Protein AF-A0AAW5LJ28-F1 (afdb_monomer)

Sequence (140 aa):
MVKKLNGKGSLAMLFEIYRYLNNKKRTPSENVIYKMINDQYKTTFETSPTYYYRLYEEKAKVNISTFTGRVKRGWSLEKALTTERLSYGATPMNSVEKMNETEKDIIRFIENKLPLNPRQLKYIESNPAFAQKMKKEGIC

Structure (mmCIF, N/CA/C/O backbone):
data_AF-A0AAW5LJ28-F1
#
_entry.id   AF-A0AAW5LJ28-F1
#
loop_
_atom_site.group_PDB
_atom_site.id
_atom_site.type_symbol
_atom_site.label_atom_id
_atom_site.label_alt_id
_atom_site.label_comp_id
_atom_site.label_asym_id
_atom_site.label_entity_id
_atom_site.label_seq_id
_atom_site.pdbx_PDB_ins_code
_atom_site.Cartn_x
_atom_site.Cartn_y
_atom_site.Cartn_z
_atom_site.occupancy
_atom_site.B_iso_or_equiv
_atom_site.auth_seq_id
_atom_site.auth_comp_id
_atom_site.auth_asym_id
_atom_site.auth_atom_id
_atom_site.pdbx_PDB_model_num
ATOM 1 N N . MET A 1 1 ? -30.648 -4.034 18.277 1.00 35.34 1 MET A N 1
ATOM 2 C CA . MET A 1 1 ? -30.153 -3.816 16.896 1.00 35.34 1 MET A CA 1
ATOM 3 C C . MET A 1 1 ? -29.236 -2.600 16.886 1.00 35.34 1 MET A C 1
ATOM 5 O O . MET A 1 1 ? -29.726 -1.485 17.005 1.00 35.34 1 MET A O 1
ATOM 9 N N . VAL A 1 2 ? -27.916 -2.790 16.808 1.00 43.38 2 VAL A N 1
ATOM 10 C CA . VAL A 1 2 ? -26.973 -1.666 16.667 1.00 43.38 2 VAL A CA 1
ATOM 11 C C . VAL A 1 2 ? -27.117 -1.127 15.244 1.00 43.38 2 VAL A C 1
ATOM 13 O O . VAL A 1 2 ? -26.829 -1.840 14.282 1.00 43.38 2 VAL A O 1
ATOM 16 N N . LYS A 1 3 ? -27.632 0.100 15.094 1.00 48.34 3 LYS A N 1
ATOM 17 C CA . LYS A 1 3 ? -27.722 0.779 13.793 1.00 48.34 3 LYS A CA 1
ATOM 18 C C . LYS A 1 3 ? -26.308 0.885 13.216 1.00 48.34 3 LYS A C 1
ATOM 20 O O . LYS A 1 3 ? -25.468 1.591 13.767 1.00 48.34 3 LYS A O 1
ATOM 25 N N . LYS A 1 4 ? -26.034 0.172 12.119 1.00 53.62 4 LYS A N 1
ATOM 26 C CA . LYS A 1 4 ? -24.789 0.339 11.363 1.00 53.62 4 LYS A CA 1
ATOM 27 C C . LYS A 1 4 ? -24.759 1.767 10.810 1.00 53.62 4 LYS A C 1
ATOM 29 O O . LYS A 1 4 ? -25.694 2.194 10.134 1.00 53.62 4 LYS A O 1
ATOM 34 N N . LEU A 1 5 ? -23.709 2.513 11.137 1.00 56.06 5 LEU A N 1
ATOM 35 C CA . LEU A 1 5 ? -23.452 3.845 10.592 1.00 56.06 5 LEU A CA 1
ATOM 36 C C . LEU A 1 5 ? -23.067 3.697 9.111 1.00 56.06 5 LEU A C 1
ATOM 38 O O . LEU A 1 5 ? -21.905 3.501 8.776 1.00 56.06 5 LEU A O 1
ATOM 42 N N . ASN A 1 6 ? -24.061 3.740 8.223 1.00 54.09 6 ASN A N 1
ATOM 43 C CA . ASN A 1 6 ? -23.906 3.435 6.793 1.00 54.09 6 ASN A CA 1
ATOM 44 C C . ASN A 1 6 ? -23.463 4.639 5.930 1.00 54.09 6 ASN A C 1
ATOM 46 O O . ASN A 1 6 ? -23.582 4.602 4.706 1.00 54.09 6 ASN A O 1
ATOM 50 N N . GLY A 1 7 ? -22.954 5.719 6.531 1.00 60.81 7 GLY A N 1
ATOM 51 C CA . GLY A 1 7 ? -22.458 6.884 5.795 1.00 60.81 7 GLY A CA 1
ATOM 52 C C . GLY A 1 7 ? -20.988 6.745 5.378 1.00 60.81 7 GLY A C 1
ATOM 53 O O . GLY A 1 7 ? -20.133 6.369 6.180 1.00 60.81 7 GLY A O 1
ATOM 54 N N . LYS A 1 8 ? -20.642 7.138 4.143 1.00 60.38 8 LYS A N 1
ATOM 55 C CA . LYS A 1 8 ? -19.228 7.264 3.721 1.00 60.38 8 LYS A CA 1
ATOM 56 C C . LYS A 1 8 ? -18.444 8.231 4.624 1.00 60.38 8 LYS A C 1
ATOM 58 O O . LYS A 1 8 ? -17.298 7.954 4.967 1.00 60.38 8 LYS A O 1
ATOM 63 N N . GLY A 1 9 ? -19.087 9.318 5.064 1.00 68.00 9 GLY A N 1
ATOM 64 C CA . GLY A 1 9 ? -18.510 10.272 6.019 1.00 68.00 9 GLY A CA 1
ATOM 65 C C . GLY A 1 9 ? -18.262 9.671 7.408 1.00 68.00 9 GLY A C 1
ATOM 66 O O . GLY A 1 9 ? -17.223 9.933 8.008 1.00 68.00 9 GLY A O 1
ATOM 67 N N . SER A 1 10 ? -19.151 8.792 7.890 1.00 80.94 10 SER A N 1
ATOM 68 C CA . SER A 1 10 ? -18.964 8.130 9.187 1.00 80.94 10 SER A CA 1
ATOM 69 C C . SER A 1 10 ? -17.822 7.114 9.166 1.00 80.94 10 SER A C 1
ATOM 71 O O . SER A 1 10 ? -17.090 7.022 10.144 1.00 80.94 10 SER A O 1
ATOM 73 N N . LEU A 1 11 ? -17.606 6.394 8.058 1.00 87.19 11 LEU A N 1
ATOM 74 C CA . LEU A 1 11 ? -16.501 5.432 7.964 1.00 87.19 11 LEU A CA 1
ATOM 75 C C . LEU A 1 11 ? -15.128 6.118 7.959 1.00 87.19 11 LEU A C 1
ATOM 77 O O . LEU A 1 11 ? -14.206 5.643 8.617 1.00 87.19 11 LEU A O 1
ATOM 81 N N . ALA A 1 12 ? -14.995 7.245 7.253 1.00 88.38 12 ALA A N 1
ATOM 82 C CA . ALA A 1 12 ? -13.765 8.033 7.261 1.00 88.38 12 ALA A CA 1
ATOM 83 C C . ALA A 1 12 ? -13.444 8.561 8.668 1.00 88.38 12 ALA A C 1
ATOM 85 O O . ALA A 1 12 ? -12.314 8.428 9.125 1.00 88.38 12 ALA A O 1
ATOM 86 N N . MET A 1 13 ? -14.448 9.076 9.385 1.00 90.94 13 MET A N 1
ATOM 87 C CA . MET A 1 13 ? -14.275 9.529 10.766 1.00 90.94 13 MET A CA 1
ATOM 88 C C . MET A 1 13 ? -13.868 8.382 11.704 1.00 90.94 13 MET A C 1
ATOM 90 O O . MET A 1 13 ? -12.930 8.530 12.485 1.00 90.94 13 MET A O 1
ATOM 94 N N . LEU A 1 14 ? -14.523 7.219 11.596 1.00 93.19 14 LEU A N 1
ATOM 95 C CA . LEU A 1 14 ? -14.162 6.023 12.366 1.00 93.19 14 LEU A CA 1
ATOM 96 C C . LEU A 1 14 ? -12.730 5.565 12.077 1.00 93.19 14 LEU A C 1
ATOM 98 O O . LEU A 1 14 ? -12.025 5.162 13.000 1.00 93.19 14 LEU A O 1
ATOM 102 N N . PHE A 1 15 ? -12.289 5.657 10.820 1.00 94.50 15 PHE A N 1
ATOM 103 C CA . PHE A 1 15 ? -10.914 5.351 10.444 1.00 94.50 15 PHE A CA 1
ATOM 104 C C . PHE A 1 15 ? -9.908 6.309 11.091 1.00 94.50 15 PHE A C 1
ATOM 106 O O . PHE A 1 15 ? -8.904 5.842 11.620 1.00 94.50 15 PHE A O 1
ATOM 113 N N . GLU A 1 16 ? -10.161 7.623 11.096 1.00 94.12 16 GLU A N 1
ATOM 114 C CA . GLU A 1 16 ? -9.244 8.571 11.750 1.00 94.12 16 GLU A CA 1
ATOM 115 C C . GLU A 1 16 ? -9.135 8.309 13.253 1.00 94.12 16 GLU A C 1
ATOM 117 O O . GLU A 1 16 ? -8.029 8.285 13.792 1.00 94.12 16 GLU A O 1
ATOM 122 N N . ILE A 1 17 ? -10.264 8.042 13.922 1.00 94.44 17 ILE A N 1
ATOM 123 C CA . ILE A 1 17 ? -10.271 7.673 15.344 1.00 94.44 17 ILE A CA 1
ATOM 124 C C . ILE A 1 17 ? -9.466 6.386 15.549 1.00 94.44 17 ILE A C 1
ATOM 126 O O . ILE A 1 17 ? -8.590 6.337 16.410 1.00 94.44 17 ILE A O 1
ATOM 130 N N . TYR A 1 18 ? -9.722 5.354 14.740 1.00 95.00 18 TYR A N 1
ATOM 131 C CA . TYR A 1 18 ? -9.000 4.086 14.806 1.00 95.00 18 TYR A CA 1
ATOM 132 C C . TYR A 1 18 ? -7.490 4.275 14.629 1.00 95.00 18 TYR A C 1
ATOM 134 O O . TYR A 1 18 ? -6.714 3.817 15.463 1.00 95.00 18 TYR A O 1
ATOM 142 N N . ARG A 1 19 ? -7.074 4.997 13.583 1.00 94.25 19 ARG A N 1
ATOM 143 C CA . ARG A 1 19 ? -5.669 5.285 13.270 1.00 94.25 19 ARG A CA 1
ATOM 144 C C . ARG A 1 19 ? -4.990 6.043 14.408 1.00 94.25 19 ARG A C 1
ATOM 146 O O . ARG A 1 19 ? -3.903 5.657 14.829 1.00 94.25 19 ARG A O 1
ATOM 153 N N . TYR A 1 20 ? -5.640 7.083 14.931 1.00 93.75 20 TYR A N 1
ATOM 154 C CA . TYR A 1 20 ? -5.125 7.859 16.058 1.00 93.75 20 TYR A CA 1
ATOM 155 C C . TYR A 1 20 ? -4.917 6.983 17.298 1.00 93.75 20 TYR A C 1
ATOM 157 O O . TYR A 1 20 ? -3.841 6.996 17.892 1.00 93.75 20 TYR A O 1
ATOM 165 N N . LEU A 1 21 ? -5.922 6.178 17.660 1.00 94.62 21 LEU A N 1
ATOM 166 C CA . LEU A 1 21 ? -5.860 5.279 18.813 1.00 94.62 21 LEU A CA 1
ATO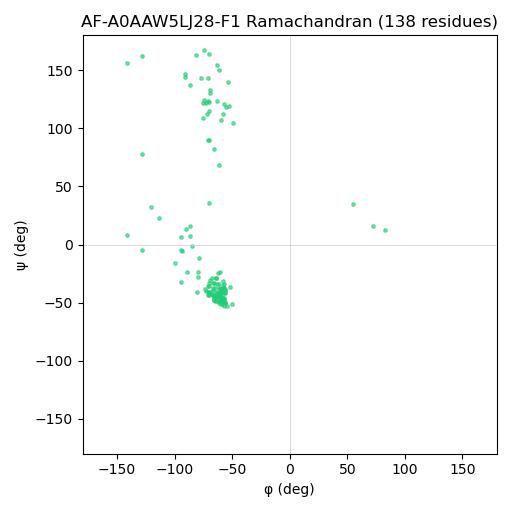M 167 C C . LEU A 1 21 ? -4.847 4.137 18.629 1.00 94.62 21 LEU A C 1
ATOM 169 O O . LEU A 1 21 ? -4.288 3.658 19.616 1.00 94.62 21 LEU A O 1
ATOM 173 N N . ASN A 1 22 ? -4.600 3.706 17.391 1.00 91.31 22 ASN A N 1
ATOM 174 C CA . ASN A 1 22 ? -3.626 2.666 17.066 1.00 91.31 22 ASN A CA 1
ATOM 175 C C . ASN A 1 22 ? -2.174 3.136 17.258 1.00 91.31 22 ASN A C 1
ATOM 177 O O . ASN A 1 22 ? -1.326 2.348 17.668 1.00 91.31 22 ASN A O 1
ATOM 181 N N . ASN A 1 23 ? -1.900 4.419 17.010 1.00 89.31 23 ASN A N 1
ATOM 182 C CA . ASN A 1 23 ? -0.544 4.977 17.019 1.00 89.31 23 ASN A CA 1
ATOM 183 C C . ASN A 1 23 ? -0.145 5.612 18.365 1.00 89.31 23 ASN A C 1
ATOM 185 O O . ASN A 1 23 ? 0.919 6.217 18.473 1.00 89.31 23 ASN A O 1
ATOM 189 N N . LYS A 1 24 ? -0.975 5.478 19.407 1.00 92.19 24 LYS A N 1
ATOM 190 C CA . LYS A 1 24 ? -0.697 6.003 20.752 1.00 92.19 24 LYS A CA 1
ATOM 191 C C . LYS A 1 24 ? -0.859 4.944 21.836 1.00 92.19 24 LYS A C 1
ATOM 193 O O . LYS A 1 24 ? -1.567 3.946 21.682 1.00 92.19 24 LYS A O 1
ATOM 198 N N . LYS A 1 25 ? -0.282 5.226 23.006 1.00 95.19 25 LYS A N 1
ATOM 199 C CA . LYS A 1 25 ? -0.652 4.529 24.240 1.00 95.19 25 LYS A CA 1
ATOM 200 C C . LYS A 1 25 ? -2.059 4.970 24.653 1.00 95.19 25 LYS A C 1
ATOM 202 O O . LYS A 1 25 ? -2.315 6.162 24.811 1.00 95.19 25 LYS A O 1
ATOM 207 N N . ARG A 1 26 ? -2.961 4.001 24.791 1.00 96.38 26 ARG A N 1
ATOM 208 C CA . ARG A 1 26 ? -4.384 4.218 25.079 1.00 96.38 26 ARG A CA 1
ATOM 209 C C . ARG A 1 26 ? -4.656 4.210 26.580 1.00 96.38 26 ARG A C 1
ATOM 211 O O . ARG A 1 26 ? -4.061 3.418 27.312 1.00 96.38 26 ARG A O 1
ATOM 218 N N . THR A 1 27 ? -5.592 5.041 27.023 1.00 97.12 27 THR A N 1
ATOM 219 C CA . THR A 1 27 ? -6.212 4.912 28.351 1.00 97.12 27 THR A CA 1
ATOM 220 C C . THR A 1 27 ? -7.214 3.742 28.374 1.00 97.12 27 THR A C 1
ATOM 222 O O . THR A 1 27 ? -7.590 3.227 27.314 1.00 97.12 27 THR A O 1
ATOM 225 N N . PRO A 1 28 ? -7.696 3.299 29.553 1.00 97.00 28 PRO A N 1
ATOM 226 C CA . PRO A 1 28 ? -8.711 2.246 29.629 1.00 97.00 28 PRO A CA 1
ATOM 227 C C . PRO A 1 28 ? -9.995 2.565 28.848 1.00 97.00 28 PRO A C 1
ATOM 229 O O . PRO A 1 28 ? -10.513 1.691 28.156 1.00 97.00 28 PRO A O 1
ATOM 232 N N . SER A 1 29 ? -10.475 3.811 28.894 1.00 92.81 29 SER A N 1
ATOM 233 C CA . SER A 1 29 ? -11.677 4.245 28.167 1.00 92.81 29 SER A CA 1
ATOM 234 C C . SER A 1 29 ? -11.457 4.284 26.652 1.00 92.81 29 SER A C 1
ATOM 236 O O . SER A 1 29 ? -12.279 3.778 25.890 1.00 92.81 29 SER A O 1
ATOM 238 N N . GLU A 1 30 ? -10.312 4.796 26.201 1.00 95.56 30 GLU A N 1
ATOM 239 C CA . GLU A 1 30 ? -9.925 4.777 24.787 1.00 95.56 30 GLU A CA 1
ATOM 240 C C . GLU A 1 30 ? -9.786 3.352 24.245 1.00 95.56 30 GLU A C 1
ATOM 242 O O . GLU A 1 30 ? -10.110 3.086 23.089 1.00 95.56 30 GLU A O 1
ATOM 247 N N . ASN A 1 31 ? -9.333 2.412 25.077 1.00 96.12 31 ASN A N 1
ATOM 248 C CA . ASN A 1 31 ? -9.205 1.018 24.679 1.00 96.12 31 ASN A CA 1
ATOM 249 C C . ASN A 1 31 ? -10.565 0.354 24.417 1.00 96.12 31 ASN A C 1
ATOM 251 O O . ASN A 1 31 ? -10.663 -0.489 23.527 1.00 96.12 31 ASN A O 1
ATOM 255 N N . VAL A 1 32 ? -11.613 0.743 25.149 1.00 96.06 32 VAL A N 1
ATOM 256 C CA . VAL A 1 32 ? -12.984 0.279 24.880 1.00 96.06 32 VAL A CA 1
ATOM 257 C C . VAL A 1 32 ? -13.435 0.758 23.502 1.00 96.06 32 VAL A C 1
ATOM 259 O O . VAL A 1 32 ? -13.862 -0.056 22.686 1.00 96.06 32 VAL A O 1
ATOM 262 N N . ILE A 1 33 ? -13.252 2.049 23.207 1.00 93.69 33 ILE A N 1
ATOM 263 C CA . ILE A 1 33 ? -13.596 2.634 21.902 1.00 93.69 33 ILE A CA 1
ATOM 264 C C . ILE A 1 33 ? -12.807 1.949 20.783 1.00 93.69 33 ILE A C 1
ATOM 266 O O . ILE A 1 33 ? -13.384 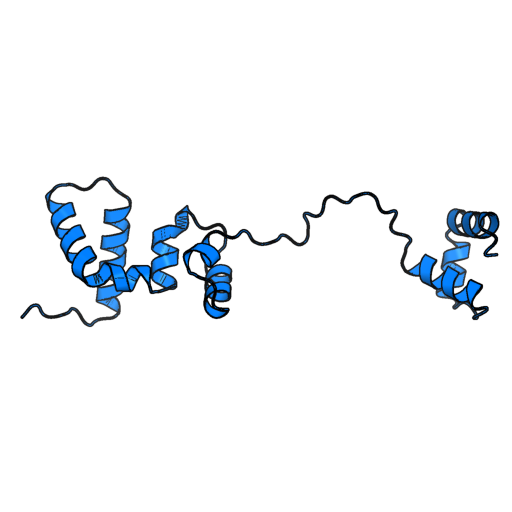1.536 19.778 1.00 93.69 33 ILE A O 1
ATOM 270 N N . TYR A 1 34 ? -11.496 1.772 20.972 1.00 94.94 34 TYR A N 1
ATOM 271 C CA . TYR A 1 34 ? -10.648 1.075 20.011 1.00 94.94 34 TYR A CA 1
ATOM 272 C C . TYR A 1 34 ? -11.163 -0.338 19.732 1.00 94.94 34 TYR A C 1
ATOM 274 O O . TYR A 1 34 ? -11.306 -0.695 18.568 1.00 94.94 34 TYR A O 1
ATOM 282 N N . LYS A 1 35 ? -11.462 -1.131 20.772 1.00 95.94 35 LYS A N 1
ATOM 283 C CA . LYS A 1 35 ? -11.967 -2.504 20.612 1.00 95.94 35 LYS A CA 1
ATOM 284 C C . LYS A 1 35 ? -13.269 -2.528 19.821 1.00 95.94 35 LYS A C 1
ATOM 286 O O . LYS A 1 35 ? -13.369 -3.283 18.864 1.00 95.94 35 LYS A O 1
ATOM 291 N N . MET A 1 36 ? -14.213 -1.640 20.137 1.00 94.38 36 MET A N 1
ATOM 292 C CA . MET A 1 36 ? -15.475 -1.542 19.396 1.00 94.38 36 MET A CA 1
ATOM 293 C C . MET A 1 36 ? -15.255 -1.275 17.901 1.00 94.38 36 MET A C 1
ATOM 295 O O . MET A 1 36 ? -15.873 -1.923 17.059 1.00 94.38 36 MET A O 1
ATOM 299 N N . ILE A 1 37 ? -14.368 -0.334 17.558 1.00 93.81 37 ILE A N 1
ATOM 300 C CA . ILE A 1 37 ? -14.081 -0.017 16.153 1.00 93.81 37 ILE A CA 1
ATOM 301 C C . ILE A 1 37 ? -13.314 -1.164 15.485 1.00 93.81 37 ILE A C 1
ATOM 303 O O . ILE A 1 37 ? -13.637 -1.547 14.362 1.00 93.81 37 ILE A O 1
ATOM 307 N N . ASN A 1 38 ? -12.322 -1.727 16.174 1.00 93.88 38 ASN A N 1
ATOM 308 C CA . ASN A 1 38 ? -11.511 -2.842 15.703 1.00 93.88 38 ASN A CA 1
ATOM 309 C C . ASN A 1 38 ? -12.383 -4.054 15.356 1.00 93.88 38 ASN A C 1
ATOM 311 O O . ASN A 1 38 ? -12.331 -4.547 14.233 1.00 93.88 38 ASN A O 1
ATOM 315 N N . ASP A 1 39 ? -13.231 -4.492 16.280 1.00 93.25 39 ASP A N 1
ATOM 316 C CA . ASP A 1 39 ? -14.021 -5.714 16.119 1.00 93.25 39 ASP A CA 1
ATOM 317 C C . ASP A 1 39 ? -15.020 -5.603 14.961 1.00 93.25 39 ASP A C 1
ATOM 319 O O . ASP A 1 39 ? -15.339 -6.595 14.309 1.00 93.25 39 ASP A O 1
ATOM 323 N N . GLN A 1 40 ? -15.480 -4.386 14.660 1.00 91.94 40 GLN A N 1
ATOM 324 C CA . GLN A 1 40 ? -16.461 -4.152 13.607 1.00 91.94 40 GLN A CA 1
ATOM 325 C C . GLN A 1 40 ? -15.847 -3.778 12.247 1.00 91.94 40 GLN A C 1
ATOM 327 O O . GLN A 1 40 ? -16.434 -4.097 11.212 1.00 91.94 40 GLN A O 1
ATOM 332 N N . TYR A 1 41 ? -14.703 -3.087 12.220 1.00 91.75 41 TYR A N 1
ATOM 333 C CA . TYR A 1 41 ? -14.183 -2.450 11.002 1.00 91.75 41 TYR A CA 1
ATOM 334 C C . TYR A 1 41 ? -12.731 -2.793 10.660 1.00 91.75 41 TYR A C 1
ATOM 336 O O . TYR A 1 41 ? -12.286 -2.405 9.579 1.00 91.75 41 TYR A O 1
ATOM 344 N N . LYS A 1 42 ? -12.001 -3.538 11.504 1.00 91.94 42 LYS A N 1
ATOM 345 C CA . LYS A 1 42 ? -10.594 -3.899 11.245 1.00 91.94 42 LYS A CA 1
ATOM 346 C C . LYS A 1 42 ? -10.405 -4.482 9.849 1.00 91.94 42 LYS A C 1
ATOM 348 O O . LYS A 1 42 ? -9.583 -3.978 9.092 1.00 91.94 42 LYS A O 1
ATOM 353 N N . THR A 1 43 ? -11.208 -5.482 9.482 1.00 93.06 43 THR A N 1
ATOM 354 C CA . THR A 1 43 ? -11.124 -6.115 8.160 1.00 93.06 43 THR A CA 1
ATOM 355 C C . THR A 1 43 ? -11.305 -5.090 7.045 1.00 93.06 43 THR A C 1
ATOM 357 O O . THR A 1 43 ? -10.482 -5.038 6.144 1.00 93.06 43 THR A O 1
ATOM 360 N N . THR A 1 44 ? -12.302 -4.207 7.137 1.00 91.62 44 THR A N 1
ATOM 361 C CA . THR A 1 44 ? -12.535 -3.139 6.149 1.00 91.62 44 THR A CA 1
ATOM 362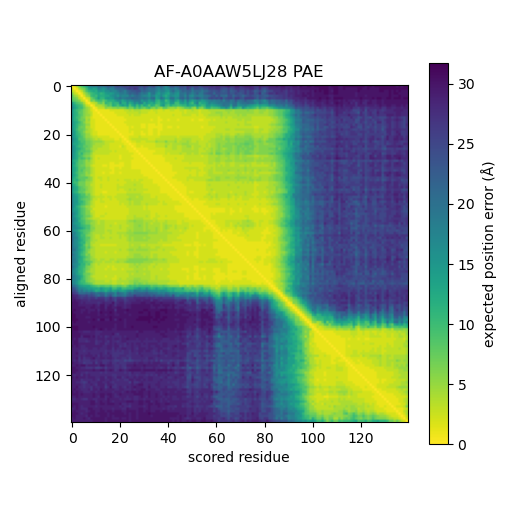 C C . THR A 1 44 ? -11.318 -2.228 5.977 1.00 91.62 44 THR A C 1
ATOM 364 O O . THR A 1 44 ? -10.987 -1.844 4.852 1.00 91.62 44 THR A O 1
ATOM 367 N N . PHE A 1 45 ? -10.647 -1.870 7.075 1.00 92.88 45 PHE A N 1
ATOM 368 C CA . PHE A 1 45 ? -9.461 -1.016 7.037 1.00 92.88 45 PHE A CA 1
ATOM 369 C C . PHE A 1 45 ? -8.225 -1.748 6.505 1.00 92.88 45 PHE A C 1
ATOM 371 O O . PHE A 1 45 ? -7.458 -1.158 5.748 1.00 92.88 45 PHE A O 1
ATOM 378 N N . GLU A 1 46 ? -8.048 -3.023 6.846 1.00 91.38 46 GLU A N 1
ATOM 379 C CA . GLU A 1 46 ? -6.891 -3.818 6.423 1.00 91.38 46 GLU A CA 1
ATOM 380 C C . GLU A 1 46 ? -7.015 -4.354 4.990 1.00 91.38 46 GLU A C 1
ATOM 382 O O . GLU A 1 46 ? -6.003 -4.524 4.320 1.00 91.38 46 GLU A O 1
ATOM 387 N N . THR A 1 47 ? -8.224 -4.589 4.474 1.00 92.25 47 THR A N 1
ATOM 388 C CA . THR A 1 47 ? -8.411 -5.081 3.097 1.00 92.25 47 THR A CA 1
ATOM 389 C C . THR A 1 47 ? -8.523 -3.959 2.071 1.00 92.25 47 THR A C 1
ATOM 391 O O . THR A 1 47 ? -8.270 -4.176 0.888 1.00 92.25 47 THR A O 1
ATOM 394 N N . SER A 1 48 ? -8.928 -2.757 2.490 1.00 92.81 48 SER A N 1
ATOM 395 C CA . SER A 1 48 ? -9.001 -1.597 1.601 1.00 92.81 48 SER A CA 1
ATOM 396 C C . SER A 1 48 ? -7.596 -1.059 1.325 1.00 92.81 48 SER A C 1
ATOM 398 O O . SER A 1 48 ? -6.931 -0.623 2.266 1.00 92.81 48 SER A O 1
ATOM 400 N N . PRO A 1 49 ? -7.148 -0.976 0.057 1.00 94.00 49 PRO A N 1
ATOM 401 C CA . PRO A 1 49 ? -5.820 -0.454 -0.261 1.00 94.00 49 PRO A CA 1
ATOM 402 C C . PRO A 1 49 ? -5.592 0.960 0.291 1.00 94.00 49 PRO A C 1
ATOM 404 O O . PRO A 1 49 ? -4.519 1.270 0.802 1.00 94.00 49 PRO A O 1
ATOM 407 N N . THR A 1 50 ? -6.617 1.813 0.234 1.00 91.81 50 THR A N 1
ATOM 408 C CA . THR A 1 50 ? -6.536 3.197 0.714 1.00 91.81 50 THR A CA 1
ATOM 409 C C . THR A 1 50 ? -6.334 3.269 2.225 1.00 91.81 50 THR A C 1
ATOM 411 O O . THR A 1 50 ? -5.469 4.010 2.688 1.00 91.81 50 THR A O 1
ATOM 414 N N . TYR A 1 51 ? -7.116 2.513 3.001 1.00 94.56 51 TYR A N 1
ATOM 415 C CA . TYR A 1 51 ? -7.000 2.529 4.460 1.00 94.56 51 TYR A CA 1
ATOM 416 C C . TYR A 1 51 ? -5.737 1.809 4.927 1.00 94.56 51 TYR A C 1
ATOM 418 O O . TYR A 1 51 ? -5.034 2.340 5.785 1.00 94.56 51 TYR A O 1
ATOM 426 N N . TYR A 1 52 ? -5.390 0.686 4.296 1.00 95.69 52 TYR A N 1
ATOM 427 C CA . TYR A 1 52 ? -4.161 -0.049 4.572 1.00 95.69 52 TYR A CA 1
ATOM 428 C C . TYR A 1 52 ? -2.926 0.842 4.405 1.00 95.69 52 TYR A C 1
ATOM 430 O O . TYR A 1 52 ? -2.113 0.945 5.321 1.00 95.69 52 TYR A O 1
ATOM 438 N N . TYR A 1 53 ? -2.810 1.555 3.277 1.00 95.94 53 TYR A N 1
ATOM 439 C CA . TYR A 1 53 ? -1.685 2.466 3.050 1.00 95.94 53 TYR A CA 1
ATOM 440 C C . TYR A 1 53 ? -1.582 3.525 4.154 1.00 95.94 53 TYR A C 1
ATOM 442 O O . TYR A 1 53 ? -0.506 3.746 4.694 1.00 95.94 53 TYR A O 1
ATOM 450 N N . ARG A 1 54 ? -2.701 4.159 4.523 1.00 94.56 54 ARG A N 1
ATOM 451 C CA . ARG A 1 54 ? -2.724 5.220 5.545 1.00 94.56 54 ARG A CA 1
ATOM 452 C C . ARG A 1 54 ? -2.436 4.702 6.957 1.00 94.56 54 ARG A C 1
ATOM 454 O O . ARG A 1 54 ? -1.899 5.444 7.779 1.00 94.56 54 ARG A O 1
ATOM 461 N N . LEU A 1 55 ? -2.805 3.455 7.248 1.00 94.62 55 LEU A N 1
ATOM 462 C CA . LEU A 1 55 ? -2.537 2.811 8.532 1.00 94.62 55 LEU A CA 1
ATOM 463 C C . LEU A 1 55 ? -1.044 2.494 8.702 1.00 94.62 55 LEU A C 1
ATOM 465 O O . LEU A 1 55 ? -0.516 2.628 9.801 1.00 94.62 55 LEU A O 1
ATOM 469 N N . TYR A 1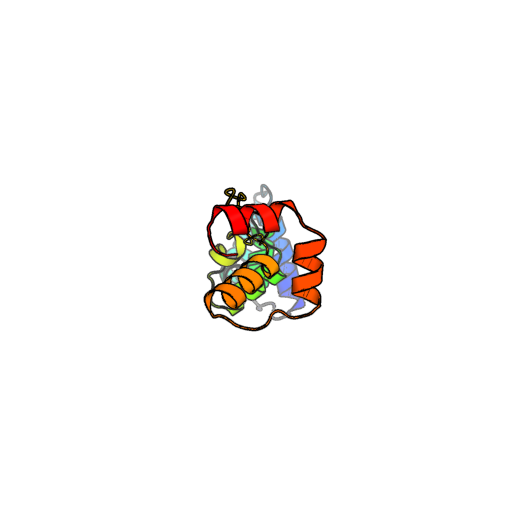 56 ? -0.364 2.131 7.612 1.00 93.75 56 TYR A N 1
ATOM 470 C CA . TYR A 1 56 ? 1.046 1.727 7.607 1.00 93.75 56 TYR A CA 1
ATOM 471 C C . TYR A 1 56 ? 1.963 2.710 6.866 1.00 93.75 56 TYR A C 1
ATOM 473 O O . TYR A 1 56 ? 3.050 2.337 6.428 1.00 93.75 56 TYR A O 1
ATOM 481 N N . GLU A 1 57 ? 1.540 3.968 6.742 1.00 91.94 57 GLU A N 1
ATOM 482 C CA . GLU A 1 57 ? 2.228 5.011 5.972 1.00 91.94 57 GLU A CA 1
ATOM 483 C C . GLU A 1 57 ? 3.679 5.212 6.429 1.00 91.94 57 GLU A C 1
ATOM 485 O O . GLU A 1 57 ? 4.576 5.326 5.601 1.00 91.94 57 GLU A O 1
ATOM 490 N N . GLU A 1 58 ? 3.932 5.141 7.737 1.00 90.50 58 GLU A N 1
ATOM 491 C CA . GLU A 1 58 ? 5.276 5.269 8.321 1.00 90.50 58 GLU A CA 1
ATOM 492 C C . GLU A 1 58 ? 6.246 4.163 7.871 1.00 90.50 58 GLU A C 1
ATOM 494 O O . GLU A 1 58 ? 7.459 4.356 7.869 1.00 90.50 58 GLU A O 1
ATOM 499 N N . LYS A 1 59 ? 5.723 2.997 7.471 1.00 91.56 59 LYS A N 1
ATOM 500 C CA . LYS A 1 59 ? 6.515 1.858 6.977 1.00 91.56 59 LYS A CA 1
ATOM 501 C C . LYS A 1 59 ? 6.646 1.850 5.453 1.00 91.56 59 LYS A C 1
ATOM 503 O O . LYS A 1 59 ? 7.333 0.984 4.906 1.00 91.56 59 LYS A O 1
ATOM 508 N N . ALA A 1 60 ? 5.964 2.758 4.758 1.00 93.81 60 ALA A N 1
ATOM 509 C CA . ALA A 1 60 ? 5.895 2.744 3.309 1.00 93.81 60 ALA A CA 1
ATOM 510 C C . ALA A 1 60 ? 7.248 3.088 2.678 1.00 93.81 60 ALA A C 1
ATOM 512 O O . ALA A 1 60 ? 7.878 4.092 2.999 1.00 93.81 60 ALA A O 1
ATOM 513 N N . LYS A 1 61 ? 7.678 2.259 1.725 1.00 94.88 61 LYS A N 1
ATOM 514 C CA . LYS A 1 61 ? 8.877 2.501 0.904 1.00 94.88 61 LYS A CA 1
ATOM 515 C C . LYS A 1 61 ? 8.557 3.175 -0.425 1.00 94.88 61 LYS A C 1
ATOM 517 O O . LYS A 1 61 ? 9.452 3.493 -1.205 1.00 94.88 61 LYS A O 1
ATOM 522 N N . VAL A 1 62 ? 7.273 3.370 -0.708 1.00 94.44 62 VAL A N 1
ATOM 523 C CA . VAL A 1 62 ? 6.777 4.000 -1.928 1.00 94.44 62 VAL A CA 1
ATOM 524 C C . VAL A 1 62 ? 5.585 4.892 -1.629 1.00 94.44 62 VAL A C 1
ATOM 526 O O . VAL A 1 62 ? 4.864 4.673 -0.663 1.00 94.44 62 VAL A O 1
ATOM 529 N N . ASN A 1 63 ? 5.344 5.869 -2.502 1.00 94.25 63 ASN A N 1
ATOM 530 C CA . ASN A 1 63 ? 4.166 6.723 -2.406 1.00 94.25 63 ASN A CA 1
ATOM 531 C C . ASN A 1 63 ? 2.860 5.970 -2.735 1.00 94.25 63 ASN A C 1
ATOM 533 O O . ASN A 1 63 ? 2.859 4.920 -3.390 1.00 94.25 63 ASN A O 1
ATOM 537 N N . ILE A 1 64 ? 1.730 6.567 -2.348 1.00 94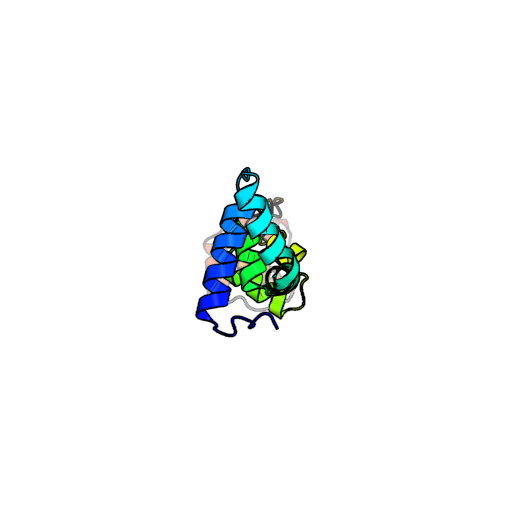.50 64 ILE A N 1
ATOM 538 C CA . ILE A 1 64 ? 0.389 5.992 -2.529 1.00 94.50 64 ILE A CA 1
ATOM 539 C C . ILE A 1 64 ? 0.051 5.671 -3.990 1.00 94.50 64 ILE A C 1
ATOM 541 O O . ILE A 1 64 ? -0.619 4.675 -4.266 1.00 94.50 64 ILE A O 1
ATOM 545 N N . SER A 1 65 ? 0.539 6.473 -4.941 1.00 94.12 65 SER A N 1
ATOM 546 C CA . SER A 1 65 ? 0.308 6.251 -6.374 1.00 94.12 65 SER A CA 1
ATOM 547 C C . SER A 1 65 ? 0.985 4.961 -6.846 1.00 94.12 65 SER A C 1
ATOM 549 O O . SER A 1 65 ? 0.351 4.095 -7.454 1.00 94.12 65 SER A O 1
ATOM 551 N N . THR A 1 66 ? 2.254 4.778 -6.474 1.00 95.19 66 THR A N 1
ATOM 552 C CA . THR A 1 66 ? 3.036 3.574 -6.785 1.00 95.19 66 THR A CA 1
ATOM 553 C C . THR A 1 66 ? 2.436 2.345 -6.112 1.00 95.19 66 THR A C 1
ATOM 555 O O . THR A 1 66 ? 2.239 1.321 -6.766 1.00 95.19 66 THR A O 1
ATOM 558 N N . PHE A 1 67 ? 2.090 2.457 -4.828 1.00 97.00 67 PHE A N 1
ATOM 559 C CA . PHE A 1 67 ? 1.402 1.410 -4.078 1.00 97.00 67 PHE A CA 1
ATOM 560 C C . PHE A 1 67 ? 0.102 0.980 -4.774 1.00 97.00 67 PHE A C 1
ATOM 562 O O . PHE A 1 67 ? -0.067 -0.191 -5.108 1.00 97.00 67 PHE A O 1
ATOM 569 N N . THR A 1 68 ? -0.779 1.933 -5.088 1.00 95.88 68 THR A N 1
ATOM 570 C CA . THR A 1 68 ? -2.066 1.665 -5.750 1.00 95.88 68 THR A CA 1
ATOM 571 C C . THR A 1 68 ? -1.856 1.003 -7.109 1.00 95.88 68 THR A C 1
ATOM 573 O O . THR A 1 68 ? -2.555 0.056 -7.465 1.00 95.88 68 THR A O 1
ATOM 576 N N . GLY A 1 69 ? -0.855 1.461 -7.866 1.00 95.44 69 GLY A N 1
ATOM 577 C CA . GLY A 1 69 ? -0.472 0.849 -9.132 1.00 95.44 69 GLY A CA 1
ATOM 578 C C . GLY A 1 69 ? -0.009 -0.603 -8.986 1.00 95.44 69 GLY A C 1
ATOM 579 O O . GLY A 1 69 ? -0.306 -1.416 -9.859 1.00 95.44 69 GLY A O 1
ATOM 580 N N . ARG A 1 70 ? 0.707 -0.951 -7.914 1.00 96.44 70 ARG A N 1
ATOM 581 C CA . ARG A 1 70 ? 1.142 -2.331 -7.638 1.00 96.44 70 ARG A CA 1
ATOM 582 C C . ARG A 1 70 ? -0.026 -3.221 -7.229 1.00 96.44 70 ARG A C 1
ATOM 584 O O . ARG A 1 70 ? -0.159 -4.314 -7.768 1.00 96.44 70 ARG A O 1
ATOM 591 N N . VAL A 1 71 ? -0.912 -2.731 -6.363 1.00 97.25 71 VAL A N 1
ATOM 592 C CA . VAL A 1 71 ? -2.117 -3.471 -5.948 1.00 97.25 71 VAL A CA 1
ATOM 593 C C . VAL A 1 71 ? -3.020 -3.770 -7.146 1.00 97.25 71 VAL A C 1
ATOM 595 O O . VAL A 1 71 ? -3.448 -4.905 -7.321 1.00 97.25 71 VAL A O 1
ATOM 598 N N . LYS A 1 72 ? -3.231 -2.798 -8.048 1.00 96.19 72 LYS A N 1
ATOM 599 C CA . LYS A 1 72 ? -3.976 -3.015 -9.307 1.00 96.19 72 LYS A CA 1
ATOM 600 C C . LYS A 1 72 ? -3.345 -4.072 -10.221 1.00 96.19 72 LYS A C 1
ATOM 602 O O . LYS A 1 72 ? -4.042 -4.660 -11.036 1.00 96.19 72 LYS A O 1
ATOM 607 N N . ARG A 1 73 ? -2.039 -4.316 -10.087 1.00 96.31 73 ARG A N 1
ATOM 608 C CA . ARG A 1 73 ? -1.300 -5.376 -10.792 1.00 96.31 73 ARG A CA 1
ATOM 609 C C . ARG A 1 73 ? -1.275 -6.700 -10.013 1.00 96.31 73 ARG A C 1
ATOM 611 O O . ARG A 1 73 ? -0.473 -7.569 -10.333 1.00 96.31 73 ARG A O 1
ATOM 618 N N . GLY A 1 74 ? -2.102 -6.843 -8.975 1.00 96.81 74 GLY A N 1
ATOM 619 C CA . GLY A 1 74 ? -2.245 -8.076 -8.198 1.00 96.81 74 GLY A CA 1
ATOM 620 C C . GLY A 1 74 ? -1.194 -8.279 -7.107 1.00 96.81 74 GLY A C 1
ATOM 621 O O . GLY A 1 74 ? -1.072 -9.379 -6.576 1.00 96.81 74 GLY A O 1
ATOM 622 N N . TRP A 1 75 ? -0.410 -7.255 -6.757 1.00 97.00 75 TRP A N 1
ATOM 623 C CA . TRP A 1 75 ? 0.520 -7.375 -5.633 1.00 97.00 75 TRP A CA 1
ATOM 624 C C . TRP A 1 75 ? -0.248 -7.411 -4.310 1.00 97.00 75 TRP A C 1
ATOM 626 O O . TRP A 1 75 ? -1.223 -6.677 -4.138 1.00 97.00 75 TRP A O 1
ATOM 636 N N . SER A 1 76 ? 0.234 -8.208 -3.351 1.00 96.75 76 SER A N 1
ATOM 637 C CA . SER A 1 76 ? -0.268 -8.136 -1.977 1.00 96.75 76 SER A CA 1
ATOM 638 C C . SER A 1 76 ? -0.004 -6.750 -1.385 1.00 96.75 76 SER A C 1
ATOM 640 O O . SER A 1 76 ? 0.968 -6.085 -1.750 1.00 96.75 76 SER A O 1
ATOM 642 N N . LEU A 1 77 ? -0.871 -6.309 -0.469 1.00 96.69 77 LEU A N 1
ATOM 643 C CA . LEU A 1 77 ? -0.798 -4.973 0.130 1.00 96.69 77 LEU A CA 1
ATOM 644 C C . LEU A 1 77 ? 0.562 -4.729 0.798 1.00 96.69 77 LEU A C 1
ATOM 646 O O . LEU A 1 77 ? 1.224 -3.737 0.511 1.00 96.69 77 LEU A O 1
ATOM 650 N N . GLU A 1 78 ? 1.030 -5.678 1.606 1.00 95.88 78 GLU A N 1
ATOM 651 C CA . GLU A 1 78 ? 2.333 -5.586 2.266 1.00 95.88 78 GLU A CA 1
ATOM 652 C C . GLU A 1 78 ? 3.476 -5.458 1.251 1.00 95.88 78 GLU A C 1
ATOM 654 O O . GLU A 1 78 ? 4.248 -4.501 1.303 1.00 95.88 78 GLU A O 1
ATOM 659 N N . LYS A 1 79 ? 3.532 -6.353 0.253 1.00 95.81 79 LYS A N 1
ATOM 660 C CA . LYS A 1 79 ? 4.567 -6.328 -0.792 1.00 95.81 79 LYS A CA 1
ATOM 661 C C . LYS A 1 79 ? 4.528 -5.025 -1.589 1.00 95.81 79 LYS A C 1
ATOM 663 O O . LYS A 1 79 ? 5.571 -4.456 -1.916 1.00 95.81 79 LYS A O 1
ATOM 668 N N . ALA A 1 80 ? 3.330 -4.546 -1.919 1.00 96.88 80 ALA A N 1
ATOM 669 C CA . ALA A 1 80 ? 3.133 -3.300 -2.644 1.00 96.88 80 ALA A CA 1
ATOM 670 C C . ALA A 1 80 ? 3.648 -2.083 -1.861 1.00 96.88 80 ALA A C 1
ATOM 672 O O . ALA A 1 80 ? 4.144 -1.144 -2.490 1.00 96.88 80 ALA A O 1
ATOM 673 N N . LEU A 1 81 ? 3.545 -2.112 -0.529 1.00 96.69 81 LEU A N 1
ATOM 674 C CA . LEU A 1 81 ? 3.931 -1.034 0.381 1.00 96.69 81 LEU A CA 1
ATOM 675 C C . LEU A 1 81 ? 5.444 -0.997 0.652 1.00 96.69 81 LEU A C 1
ATOM 677 O O . LEU A 1 81 ? 6.031 0.084 0.694 1.00 96.69 81 LEU A O 1
ATOM 681 N N . THR A 1 82 ? 6.074 -2.162 0.824 1.00 96.44 82 THR A N 1
ATOM 682 C CA . THR A 1 82 ? 7.450 -2.278 1.342 1.00 96.44 82 THR A CA 1
ATOM 683 C C . THR A 1 82 ? 8.516 -2.490 0.272 1.00 96.44 82 THR A C 1
ATOM 685 O O . THR A 1 82 ? 9.693 -2.277 0.539 1.00 96.44 82 THR A O 1
ATOM 688 N N . THR A 1 83 ? 8.147 -2.874 -0.951 1.00 94.69 83 THR A N 1
ATOM 689 C CA . THR A 1 83 ? 9.144 -3.053 -2.018 1.00 94.69 83 THR A CA 1
ATOM 690 C C . THR A 1 83 ? 9.649 -1.692 -2.489 1.00 94.69 83 THR A C 1
ATOM 692 O O . THR A 1 83 ? 8.864 -0.871 -2.961 1.00 94.69 83 THR A O 1
ATOM 695 N N . GLU A 1 84 ? 10.945 -1.422 -2.421 1.00 90.69 84 GLU A N 1
ATOM 696 C CA . GLU A 1 84 ? 11.493 -0.154 -2.910 1.00 90.69 84 GLU A CA 1
ATOM 697 C C . GLU A 1 84 ? 11.287 0.007 -4.424 1.00 90.69 84 GLU A C 1
ATOM 699 O O . GLU A 1 84 ? 11.079 -0.954 -5.174 1.00 90.69 84 GLU A O 1
ATOM 704 N N . ARG A 1 85 ? 11.251 1.253 -4.899 1.00 82.25 85 ARG A N 1
ATOM 705 C CA . ARG A 1 85 ? 11.245 1.506 -6.341 1.00 82.25 85 ARG A CA 1
ATOM 706 C C . ARG A 1 85 ? 12.660 1.250 -6.847 1.00 82.25 85 ARG A C 1
ATOM 708 O O . ARG A 1 85 ? 13.590 1.891 -6.373 1.00 82.25 85 ARG A O 1
ATOM 715 N N . LEU A 1 86 ? 12.809 0.369 -7.835 1.00 73.56 86 LEU A N 1
ATOM 716 C CA . LEU A 1 86 ? 14.065 0.258 -8.571 1.00 73.56 86 LEU A CA 1
ATOM 717 C C . LEU A 1 86 ? 14.348 1.623 -9.211 1.00 73.56 86 LEU A C 1
ATOM 719 O O . LEU A 1 86 ? 13.636 2.060 -10.120 1.00 73.56 86 LEU A O 1
ATOM 723 N N . SER A 1 87 ? 15.329 2.336 -8.664 1.00 62.31 87 SER A N 1
ATOM 724 C CA . SER A 1 87 ? 15.868 3.533 -9.289 1.00 62.31 87 SER A CA 1
ATOM 725 C C . SER A 1 87 ? 16.643 3.073 -10.516 1.00 62.31 87 SER A C 1
ATOM 727 O O . SER A 1 87 ? 17.659 2.392 -10.386 1.00 62.31 87 SER A O 1
ATOM 729 N N . TYR A 1 88 ? 16.191 3.450 -11.712 1.00 59.28 88 TYR A N 1
ATOM 730 C CA . TYR A 1 88 ? 16.928 3.248 -12.968 1.00 59.28 88 TYR A CA 1
ATOM 731 C C . TYR A 1 88 ? 18.183 4.151 -13.062 1.00 59.28 88 TYR A C 1
ATOM 733 O O . TYR A 1 88 ? 18.530 4.635 -14.131 1.00 59.28 88 TYR A O 1
ATOM 741 N N . GLY A 1 89 ? 18.859 4.399 -11.936 1.00 53.25 89 GLY A N 1
ATOM 742 C CA . GLY A 1 89 ? 20.084 5.192 -11.835 1.00 53.25 89 GLY A CA 1
ATOM 743 C C . GLY A 1 89 ? 21.114 4.639 -10.845 1.00 53.25 89 GLY A C 1
ATOM 744 O O . GLY A 1 89 ? 22.092 5.320 -10.571 1.00 53.25 89 GLY A O 1
ATOM 745 N N . ALA A 1 90 ? 20.909 3.434 -10.296 1.00 51.88 90 ALA A N 1
ATOM 746 C CA . ALA A 1 90 ? 21.788 2.837 -9.282 1.00 51.88 90 ALA A CA 1
ATOM 747 C C . ALA A 1 90 ? 22.399 1.492 -9.715 1.00 51.88 90 ALA A C 1
ATOM 749 O O . ALA A 1 90 ? 22.636 0.615 -8.890 1.00 51.88 90 ALA A O 1
ATOM 750 N N . THR A 1 91 ? 22.669 1.299 -11.006 1.00 53.62 91 THR A N 1
ATOM 751 C CA . THR A 1 91 ? 23.704 0.328 -11.388 1.00 53.62 91 THR A CA 1
ATOM 752 C C . THR A 1 91 ? 25.059 0.915 -10.991 1.00 53.62 91 THR A C 1
ATOM 754 O O . THR A 1 91 ? 25.373 2.005 -11.479 1.00 53.62 91 THR A O 1
ATOM 757 N N . PRO A 1 92 ? 25.887 0.234 -10.173 1.00 48.75 92 PRO A N 1
ATOM 758 C CA . PRO A 1 92 ? 27.306 0.542 -10.154 1.00 48.75 92 PRO A CA 1
ATOM 759 C C . PRO A 1 92 ? 27.772 0.353 -11.593 1.00 48.75 92 PRO A C 1
ATOM 761 O O . PRO A 1 92 ? 27.561 -0.708 -12.185 1.00 48.75 92 PRO A O 1
ATOM 764 N N . MET A 1 93 ? 28.307 1.414 -12.188 1.00 48.22 93 MET A N 1
ATOM 765 C CA . MET A 1 93 ? 28.942 1.348 -13.494 1.00 48.22 93 MET A CA 1
ATOM 766 C C . MET A 1 93 ? 30.186 0.474 -13.320 1.00 48.22 93 MET A C 1
ATOM 768 O O . MET A 1 93 ? 31.285 0.974 -13.114 1.00 48.22 93 MET A O 1
ATOM 772 N N . ASN A 1 94 ? 30.015 -0.848 -13.356 1.00 51.97 94 ASN A N 1
ATOM 773 C CA . ASN A 1 94 ? 31.115 -1.719 -13.717 1.00 51.97 94 ASN A CA 1
ATOM 774 C C . ASN A 1 94 ? 31.574 -1.205 -15.077 1.00 51.97 94 ASN A C 1
ATOM 776 O O . ASN A 1 94 ? 30.777 -1.107 -16.014 1.00 51.97 94 ASN A O 1
ATOM 780 N N . SER A 1 95 ? 32.825 -0.765 -15.105 1.00 46.03 95 SER A N 1
ATOM 781 C CA . SER A 1 95 ? 33.552 -0.134 -16.196 1.00 46.03 95 SER A CA 1
ATOM 782 C C . SER A 1 95 ? 33.657 -1.061 -17.404 1.00 46.03 95 SER A C 1
ATOM 784 O O . SER A 1 95 ? 34.727 -1.549 -17.749 1.00 46.03 95 SER A O 1
ATOM 786 N N . VAL A 1 96 ? 32.532 -1.333 -18.056 1.00 51.22 96 VAL A N 1
ATOM 787 C CA . VAL A 1 96 ? 32.535 -1.732 -19.454 1.00 51.22 96 VAL A CA 1
ATOM 788 C C . VAL A 1 96 ? 32.806 -0.439 -20.200 1.00 51.22 96 VAL A C 1
ATOM 790 O O . VAL A 1 96 ? 31.956 0.454 -20.193 1.00 51.22 96 VAL A O 1
ATOM 793 N N . GLU A 1 97 ? 34.002 -0.299 -20.769 1.00 53.34 97 GLU A N 1
ATOM 794 C CA . GLU A 1 97 ? 34.300 0.778 -21.709 1.00 53.34 97 GLU A CA 1
ATOM 795 C C . GLU A 1 97 ? 33.181 0.803 -22.756 1.00 53.34 97 GLU A C 1
ATOM 797 O O . GLU A 1 97 ? 33.056 -0.087 -23.602 1.00 53.34 97 GLU A O 1
ATOM 802 N N . LYS A 1 98 ? 32.279 1.783 -22.637 1.00 49.00 98 LYS A N 1
ATOM 803 C CA . LYS A 1 98 ? 31.176 1.962 -23.574 1.00 49.00 98 LYS A CA 1
ATOM 804 C C . LYS A 1 98 ? 31.786 2.466 -24.871 1.00 49.00 98 LYS A C 1
ATOM 806 O O . LYS A 1 98 ? 31.918 3.668 -25.064 1.00 49.00 98 LYS A O 1
ATOM 811 N N . MET A 1 99 ? 32.161 1.543 -25.751 1.00 56.81 99 MET A N 1
ATOM 812 C CA . MET A 1 99 ? 32.446 1.866 -27.144 1.00 56.81 99 MET A CA 1
ATOM 813 C C . MET A 1 99 ? 31.229 2.617 -27.693 1.00 56.81 99 MET A C 1
ATOM 815 O O . MET A 1 99 ? 30.112 2.088 -27.639 1.00 56.81 99 MET A O 1
ATOM 819 N N . ASN A 1 100 ? 31.437 3.864 -28.122 1.00 67.25 100 ASN A N 1
ATOM 820 C CA . ASN A 1 100 ? 30.368 4.742 -28.592 1.00 67.25 100 ASN A CA 1
ATOM 821 C C . ASN A 1 100 ? 29.576 4.032 -29.699 1.00 67.25 100 ASN A C 1
ATOM 823 O O . ASN A 1 100 ? 30.172 3.384 -30.558 1.00 67.25 100 ASN A O 1
ATOM 827 N N . GLU A 1 101 ? 28.246 4.158 -29.712 1.00 67.50 101 GLU A N 1
ATOM 828 C CA . GLU A 1 101 ? 27.392 3.531 -30.742 1.00 67.50 101 GLU A CA 1
ATOM 829 C C . GLU A 1 101 ? 27.875 3.878 -32.163 1.00 67.50 101 GLU A C 1
ATOM 831 O O . GLU A 1 101 ? 27.953 3.007 -33.026 1.00 67.50 101 GLU A O 1
ATOM 836 N N . THR A 1 102 ? 28.357 5.112 -32.352 1.00 81.06 102 THR A N 1
ATOM 837 C CA . THR A 1 102 ? 29.002 5.585 -33.586 1.00 81.06 102 THR A CA 1
ATOM 838 C C . THR A 1 102 ? 30.248 4.777 -33.976 1.00 81.06 102 THR A C 1
ATOM 840 O O . THR A 1 102 ? 30.432 4.492 -35.153 1.00 81.06 102 THR A O 1
ATOM 843 N N . GLU A 1 103 ? 31.102 4.386 -33.026 1.00 87.69 103 GLU A N 1
ATOM 844 C CA . GLU A 1 103 ? 32.327 3.611 -33.294 1.00 87.69 103 GLU A CA 1
ATOM 845 C C . GLU A 1 103 ? 32.004 2.174 -33.694 1.00 87.69 103 GLU A C 1
ATOM 847 O O . GLU A 1 103 ? 32.587 1.659 -34.646 1.00 87.69 103 GLU A O 1
ATOM 852 N N . LYS A 1 104 ? 31.024 1.551 -33.020 1.00 85.50 104 LYS A N 1
ATOM 853 C CA . LYS A 1 104 ? 30.539 0.209 -33.384 1.00 85.50 104 LYS A CA 1
ATOM 854 C C . LYS A 1 104 ? 29.992 0.185 -34.800 1.00 85.50 104 LYS A C 1
ATOM 856 O O . LYS A 1 104 ? 30.291 -0.729 -35.563 1.00 85.50 104 LYS A O 1
ATOM 861 N N . ASP A 1 105 ? 29.193 1.190 -35.143 1.00 86.25 105 ASP A N 1
ATOM 862 C CA . ASP A 1 105 ? 28.616 1.304 -36.474 1.00 86.25 105 ASP A CA 1
ATOM 863 C C . ASP A 1 105 ? 29.694 1.555 -37.532 1.00 86.25 105 ASP A C 1
ATOM 865 O O . ASP A 1 105 ? 29.626 0.962 -38.603 1.00 86.25 105 ASP A O 1
ATOM 869 N N . ILE A 1 106 ? 30.714 2.370 -37.243 1.00 90.56 106 ILE A N 1
ATOM 870 C CA . ILE A 1 106 ? 31.845 2.565 -38.161 1.00 90.56 106 ILE A CA 1
ATOM 871 C C . ILE A 1 106 ? 32.589 1.246 -38.399 1.00 90.56 106 ILE A C 1
ATOM 873 O O . ILE A 1 106 ? 32.774 0.865 -39.553 1.00 90.56 106 ILE A O 1
ATOM 877 N N . ILE A 1 107 ? 32.961 0.528 -37.332 1.00 89.81 107 ILE A N 1
ATOM 878 C CA . ILE A 1 107 ? 33.666 -0.760 -37.433 1.00 89.81 107 ILE A CA 1
ATOM 879 C C . ILE A 1 107 ? 32.835 -1.761 -38.241 1.00 89.81 107 ILE A C 1
ATOM 881 O O . ILE A 1 107 ? 33.332 -2.321 -39.216 1.00 89.81 107 ILE A O 1
ATOM 885 N N . AR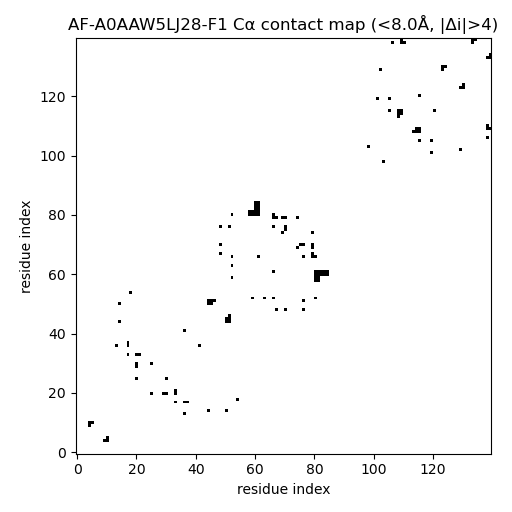G A 1 108 ? 31.539 -1.907 -37.922 1.00 89.50 108 ARG A N 1
ATOM 886 C CA . ARG A 1 108 ? 30.632 -2.817 -38.637 1.00 89.50 108 ARG A CA 1
ATOM 887 C C . ARG A 1 108 ? 30.588 -2.510 -40.130 1.00 89.50 108 ARG A C 1
ATOM 889 O O . ARG A 1 108 ? 30.540 -3.429 -40.942 1.00 89.50 108 ARG A O 1
ATOM 896 N N . PHE A 1 109 ? 30.547 -1.235 -40.508 1.00 91.75 109 PHE A N 1
ATOM 897 C CA . PHE A 1 109 ? 30.515 -0.856 -41.918 1.00 91.75 109 PHE A CA 1
ATOM 898 C C . PHE A 1 109 ? 31.821 -1.219 -42.623 1.00 91.75 109 PHE A C 1
ATOM 900 O O . PHE A 1 109 ? 31.770 -1.784 -43.712 1.00 91.75 109 PHE A O 1
ATOM 907 N N . ILE A 1 110 ? 32.969 -0.967 -41.993 1.00 89.12 110 ILE A N 1
ATOM 908 C CA . ILE A 1 110 ? 34.278 -1.292 -42.567 1.00 89.12 110 ILE A CA 1
ATOM 909 C C . ILE A 1 110 ? 34.454 -2.808 -42.729 1.00 89.12 110 ILE A C 1
ATOM 911 O O . ILE A 1 110 ? 34.780 -3.265 -43.824 1.00 89.12 110 ILE A O 1
ATOM 915 N N . GLU A 1 111 ? 34.159 -3.599 -41.693 1.00 88.88 111 GLU A N 1
ATOM 916 C CA . GLU A 1 111 ? 34.261 -5.068 -41.732 1.00 88.88 111 GLU A CA 1
ATOM 917 C C . GLU A 1 111 ? 33.390 -5.686 -42.835 1.00 88.88 111 GLU A C 1
ATOM 919 O O . GLU A 1 111 ? 33.799 -6.622 -43.521 1.00 88.88 111 GLU A O 1
ATOM 924 N N . ASN A 1 112 ? 32.199 -5.120 -43.050 1.00 89.81 112 ASN A N 1
ATOM 925 C CA . ASN A 1 112 ? 31.273 -5.555 -44.095 1.00 89.81 112 ASN A CA 1
ATOM 926 C C . ASN A 1 112 ? 31.526 -4.887 -45.460 1.00 89.81 112 ASN A C 1
ATOM 928 O O . ASN A 1 112 ? 30.733 -5.080 -46.382 1.00 89.81 112 ASN A O 1
ATOM 932 N N . LYS A 1 113 ? 32.612 -4.113 -45.614 1.00 88.56 113 LYS A N 1
ATOM 933 C CA . LYS A 1 113 ? 32.980 -3.389 -46.847 1.00 88.56 113 LYS A CA 1
ATOM 934 C C . LYS A 1 113 ? 31.874 -2.456 -47.362 1.00 88.56 113 LYS A C 1
ATOM 936 O O . LYS A 1 113 ? 31.687 -2.295 -48.567 1.00 88.56 113 LYS A O 1
ATOM 941 N N . LEU A 1 114 ? 31.131 -1.847 -46.442 1.00 88.38 114 LEU A N 1
ATOM 942 C CA . LEU A 1 114 ? 30.067 -0.890 -46.724 1.00 88.38 114 LEU A CA 1
ATOM 943 C C . LEU A 1 114 ? 30.617 0.547 -46.757 1.00 88.38 114 LEU A C 1
ATOM 945 O O . LEU A 1 114 ? 31.523 0.879 -45.991 1.00 88.38 114 LEU A O 1
ATOM 949 N N . PRO A 1 115 ? 30.055 1.432 -47.600 1.00 91.50 115 PRO A N 1
ATOM 950 C CA . PRO A 1 115 ? 30.478 2.826 -47.658 1.00 91.50 115 PRO A CA 1
ATOM 951 C C . PRO A 1 115 ? 30.081 3.584 -46.384 1.00 91.50 115 PRO A C 1
ATOM 953 O O . PRO A 1 115 ? 28.932 3.521 -45.941 1.00 91.50 115 PRO A O 1
ATOM 956 N N . LEU A 1 116 ? 31.024 4.341 -45.819 1.00 89.38 116 LEU A N 1
ATOM 957 C CA . LEU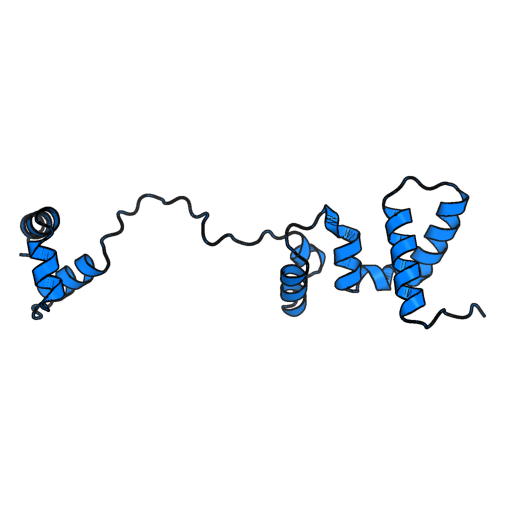 A 1 116 ? 30.779 5.192 -44.654 1.00 89.38 116 LEU A CA 1
ATOM 958 C C . LEU A 1 116 ? 30.037 6.474 -45.042 1.00 89.38 116 LEU A C 1
ATOM 960 O O . LEU A 1 1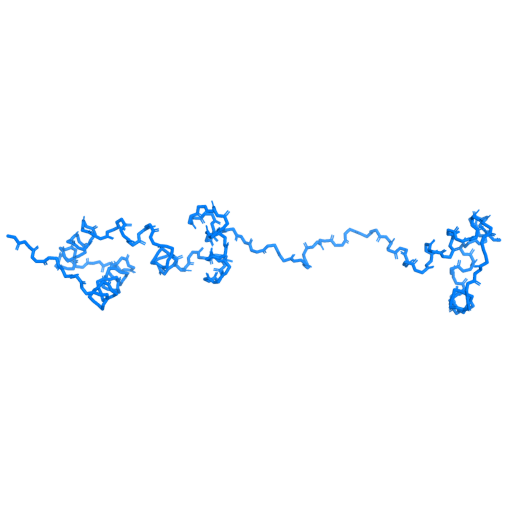16 ? 30.291 7.076 -46.086 1.00 89.38 116 LEU A O 1
ATOM 964 N N . ASN A 1 117 ? 29.136 6.926 -44.172 1.00 90.12 117 ASN A N 1
ATOM 965 C CA . ASN A 1 117 ? 28.405 8.174 -44.366 1.00 90.12 117 ASN A CA 1
ATOM 966 C C . ASN A 1 117 ? 29.243 9.407 -43.939 1.00 90.12 117 ASN A C 1
ATOM 968 O O . ASN A 1 117 ? 30.197 9.279 -43.165 1.00 90.12 117 ASN A O 1
ATOM 972 N N . PRO A 1 118 ? 28.878 10.633 -44.368 1.00 90.00 118 PRO A N 1
ATOM 973 C CA . PRO A 1 118 ? 29.650 11.841 -44.049 1.00 90.00 118 PRO A CA 1
ATOM 974 C C . PRO A 1 118 ? 29.830 12.107 -42.547 1.00 90.00 118 PRO A C 1
ATOM 976 O O . PRO A 1 118 ? 30.848 12.648 -42.122 1.00 90.00 118 PRO A O 1
ATOM 979 N N . ARG A 1 119 ? 28.858 11.709 -41.716 1.00 87.56 119 ARG A N 1
ATOM 980 C CA . ARG A 1 119 ? 28.936 11.859 -40.255 1.00 87.56 119 ARG A CA 1
ATOM 981 C C . ARG A 1 119 ? 29.978 10.915 -39.648 1.00 87.56 119 ARG A C 1
ATOM 983 O O . ARG A 1 119 ? 30.699 11.324 -38.744 1.00 87.56 119 ARG A O 1
ATOM 990 N N . GLN A 1 120 ? 30.049 9.679 -40.136 1.00 89.94 120 GLN A N 1
ATOM 991 C CA . GLN A 1 120 ? 31.025 8.667 -39.735 1.00 89.94 120 GLN A CA 1
ATOM 992 C C . GLN A 1 120 ? 32.441 9.085 -40.138 1.00 89.94 120 GLN A C 1
ATOM 994 O O . GLN A 1 120 ? 33.344 9.034 -39.310 1.00 89.94 120 GLN A O 1
ATOM 999 N N . LEU A 1 121 ? 32.613 9.590 -41.363 1.00 89.31 121 LEU A N 1
ATOM 1000 C CA . LEU A 1 121 ? 33.889 10.141 -41.834 1.00 89.31 121 LEU A CA 1
ATOM 1001 C C . LEU A 1 121 ? 34.348 11.313 -40.959 1.00 89.31 121 LEU A C 1
ATOM 1003 O O . LEU A 1 121 ? 35.439 11.271 -40.395 1.00 89.31 121 LEU A O 1
ATOM 1007 N N . LYS A 1 122 ? 33.464 12.293 -40.728 1.00 90.38 122 LYS A N 1
ATOM 1008 C CA . LYS A 1 122 ? 33.746 13.435 -39.847 1.00 90.38 122 LYS A CA 1
ATOM 1009 C C . LYS A 1 122 ? 34.106 13.000 -38.423 1.00 90.38 122 LYS A C 1
ATOM 1011 O O . LYS A 1 122 ? 34.939 13.634 -37.777 1.00 90.38 122 LYS A O 1
ATOM 1016 N N . TYR A 1 123 ? 33.483 11.933 -37.917 1.00 89.88 123 TYR A N 1
ATOM 1017 C CA . TYR A 1 123 ? 33.815 11.376 -36.606 1.00 89.88 123 TYR A CA 1
ATOM 1018 C C . TYR A 1 123 ? 35.236 10.806 -36.584 1.00 89.88 123 TYR A C 1
ATOM 1020 O O . TYR A 1 123 ? 35.974 11.117 -35.655 1.00 89.88 123 TYR A O 1
ATOM 1028 N N . ILE A 1 124 ? 35.636 10.026 -37.595 1.00 87.69 124 ILE A N 1
ATOM 1029 C CA . ILE A 1 124 ? 37.002 9.485 -37.709 1.00 87.69 124 ILE A CA 1
ATOM 1030 C C . ILE A 1 124 ? 38.026 10.626 -37.767 1.00 87.69 124 ILE A C 1
ATOM 1032 O O . ILE A 1 124 ? 39.012 10.598 -37.035 1.00 87.69 124 ILE A O 1
ATOM 1036 N N . GLU A 1 125 ? 37.764 11.652 -38.580 1.00 87.88 125 GLU A N 1
ATOM 1037 C CA . GLU A 1 125 ? 38.633 12.831 -38.715 1.00 87.88 125 GLU A CA 1
ATOM 1038 C C . GLU A 1 125 ? 38.776 13.602 -37.398 1.00 87.88 125 GLU A C 1
ATOM 1040 O O . GLU A 1 125 ? 39.871 14.021 -37.029 1.00 87.88 125 GLU A O 1
ATOM 1045 N N . SER A 1 126 ? 37.673 13.760 -36.664 1.00 89.25 126 SER A N 1
ATOM 1046 C CA . SER A 1 126 ? 37.651 14.506 -35.401 1.00 89.25 126 SER A CA 1
ATOM 1047 C C . SER A 1 126 ? 38.196 13.701 -34.211 1.00 89.25 126 SER A C 1
ATOM 1049 O O . SER A 1 126 ? 38.423 14.278 -33.150 1.00 89.25 126 SER A O 1
ATOM 1051 N N . ASN A 1 127 ? 38.402 12.383 -34.356 1.00 89.19 127 ASN A N 1
ATOM 1052 C CA . ASN A 1 127 ? 38.814 11.478 -33.275 1.00 89.19 127 ASN A CA 1
ATOM 1053 C C . ASN A 1 127 ? 40.050 10.643 -33.675 1.00 89.19 127 ASN A C 1
ATOM 1055 O O . ASN A 1 127 ? 39.938 9.445 -33.959 1.00 89.19 127 ASN A O 1
ATOM 1059 N N . PRO A 1 128 ? 41.265 11.226 -33.636 1.00 88.19 128 PRO A N 1
ATOM 1060 C CA . PRO A 1 128 ? 42.487 10.549 -34.077 1.00 88.19 128 PRO A CA 1
ATOM 1061 C C . PRO A 1 128 ? 42.843 9.312 -33.237 1.00 88.19 128 PRO A C 1
ATOM 1063 O O . PRO A 1 128 ? 43.428 8.364 -33.759 1.00 88.19 128 PRO A O 1
ATOM 1066 N N . ALA A 1 129 ? 42.463 9.283 -31.955 1.00 88.50 129 ALA A N 1
ATOM 1067 C CA . ALA A 1 129 ? 42.670 8.124 -31.086 1.00 88.50 129 ALA A CA 1
ATOM 1068 C C . ALA A 1 129 ? 41.893 6.888 -31.574 1.00 88.50 129 ALA A C 1
ATOM 1070 O O . ALA A 1 129 ? 42.437 5.784 -31.599 1.00 88.50 129 ALA A O 1
ATOM 1071 N N . PHE A 1 130 ? 40.652 7.083 -32.031 1.00 88.38 130 PHE A N 1
ATOM 1072 C CA . PHE A 1 130 ? 39.830 6.019 -32.606 1.00 88.38 130 PHE A CA 1
ATOM 1073 C C . PHE A 1 130 ? 40.418 5.517 -33.933 1.00 88.38 130 PHE A C 1
ATOM 1075 O O . PHE A 1 130 ? 40.570 4.313 -34.128 1.00 88.38 130 PHE A O 1
ATOM 1082 N N . ALA A 1 131 ? 40.859 6.429 -34.805 1.00 84.88 131 ALA A N 1
ATOM 1083 C CA . ALA A 1 131 ? 41.508 6.066 -36.066 1.00 84.88 131 ALA A CA 1
ATOM 1084 C C . ALA A 1 131 ? 42.804 5.254 -35.855 1.00 84.88 131 ALA A C 1
ATOM 1086 O O . ALA A 1 131 ? 43.046 4.268 -36.551 1.00 84.88 131 ALA A O 1
ATOM 1087 N N . GLN A 1 132 ? 43.635 5.632 -34.875 1.00 86.69 132 GLN A N 1
ATOM 1088 C CA . GLN A 1 132 ? 44.843 4.875 -34.524 1.00 86.69 132 GLN A CA 1
ATOM 1089 C C . GLN A 1 132 ? 44.521 3.502 -33.929 1.00 86.69 132 GLN A C 1
ATOM 1091 O O . GLN A 1 132 ? 45.234 2.539 -34.213 1.00 86.69 132 GLN A O 1
ATOM 1096 N N . LYS A 1 133 ? 43.458 3.400 -33.124 1.00 86.50 133 LYS A N 1
ATOM 1097 C CA . LYS A 1 133 ? 42.981 2.127 -32.576 1.00 86.50 133 LYS A CA 1
ATOM 1098 C C . LYS A 1 133 ? 42.569 1.165 -33.693 1.00 86.50 133 LYS A C 1
ATOM 1100 O O . LYS A 1 133 ? 43.075 0.050 -33.727 1.00 86.50 133 LYS A O 1
ATOM 1105 N N . MET A 1 134 ? 41.769 1.624 -34.658 1.00 84.31 134 MET A N 1
ATOM 1106 C CA . MET A 1 134 ? 41.347 0.785 -35.789 1.00 84.31 134 MET A CA 1
ATOM 1107 C C . MET A 1 134 ? 42.527 0.280 -36.632 1.00 84.31 134 MET A C 1
ATOM 1109 O O . MET A 1 134 ? 42.533 -0.881 -37.030 1.00 84.31 134 MET A O 1
ATOM 1113 N N . LYS A 1 135 ? 43.561 1.111 -36.837 1.00 84.12 135 LYS A N 1
ATOM 1114 C CA . LYS A 1 135 ? 44.802 0.692 -37.516 1.00 84.12 135 LYS A CA 1
ATOM 1115 C C . LYS A 1 135 ? 45.573 -0.378 -36.741 1.00 84.12 135 LYS A C 1
ATOM 1117 O O . LYS A 1 135 ? 46.082 -1.320 -37.335 1.00 84.12 135 LYS A O 1
ATOM 1122 N N . LYS A 1 136 ? 45.670 -0.248 -35.412 1.00 85.19 136 LYS A N 1
ATOM 1123 C CA . LYS A 1 136 ? 46.332 -1.250 -34.554 1.00 85.19 136 LYS A CA 1
ATOM 1124 C C . LYS A 1 136 ? 45.590 -2.587 -34.541 1.00 85.19 136 LYS A C 1
ATOM 1126 O O . LYS A 1 136 ? 46.229 -3.625 -34.432 1.00 85.19 136 LYS A O 1
ATOM 1131 N N . GLU A 1 137 ? 44.266 -2.548 -34.652 1.00 81.00 137 GLU A N 1
ATOM 1132 C CA . GLU A 1 137 ? 43.397 -3.730 -34.678 1.00 81.00 137 GLU A CA 1
ATOM 1133 C C . GLU A 1 137 ? 43.258 -4.348 -36.084 1.00 81.00 137 GLU A C 1
ATOM 1135 O O . GLU A 1 137 ? 42.608 -5.377 -36.234 1.00 81.00 137 GLU A O 1
ATOM 1140 N N . GLY A 1 138 ? 43.885 -3.763 -37.115 1.00 78.31 138 GLY A N 1
ATOM 1141 C CA . GLY A 1 138 ? 43.848 -4.274 -38.491 1.00 78.31 138 GLY A CA 1
ATOM 1142 C C . GLY A 1 138 ? 42.503 -4.082 -39.199 1.00 78.31 138 GLY A C 1
ATOM 1143 O O . GLY A 1 138 ? 42.246 -4.725 -40.214 1.00 78.31 138 GLY A O 1
ATOM 1144 N N . ILE A 1 139 ? 41.645 -3.210 -38.665 1.00 76.44 139 ILE A N 1
ATOM 1145 C CA . ILE A 1 139 ? 40.320 -2.899 -39.217 1.00 76.44 139 ILE A CA 1
ATOM 1146 C C . ILE A 1 139 ? 40.449 -1.907 -40.387 1.00 76.44 139 ILE A C 1
ATOM 1148 O O . ILE A 1 139 ? 39.581 -1.877 -41.255 1.00 76.44 139 ILE A O 1
ATOM 1152 N N . CYS A 1 140 ? 41.527 -1.113 -40.443 1.00 61.56 140 CYS A N 1
ATOM 1153 C CA . CYS A 1 140 ? 41.754 -0.087 -41.464 1.00 61.56 140 CYS A CA 1
ATOM 1154 C C . CYS A 1 140 ? 43.229 0.054 -41.857 1.00 61.56 140 CYS A C 1
ATOM 1156 O O . CYS A 1 140 ? 44.095 -0.148 -40.974 1.00 61.56 140 CYS A O 1
#

Organism: Mammaliicoccus sciuri (NCBI:txid1296)

Mean predicted aligned error: 15.14 Å

Foldseek 3Di:
DPPPPPDPVVVVVLLVLLLVLVPDDDDPVSVVSNCVSCVPCVCVQCVDLVSVCVSCVVQFQDDSVQLVVVVVVVDDNVCSRNPHDPDPPPDPPPPPPPPDPLLVVLLVCLVVVHDDDPVSVVVCVVCVVSVVVCVVVVSD

pLDDT: mean 84.92, std 15.15, range [35.34, 97.25]

Radius of gyration: 31.04 Å; Cα contacts (8 Å, |Δi|>4): 76; chains: 1; bounding box: 76×23×77 Å

Secondary structure (DSSP, 8-state):
-------HHHHHHHHHHHHHHHTSPPPHHHHHHHHHHHHHHHHHHHHSHHHHHHHSGGG-SS-HHHHHHHHHTT--HHHHHHSPP--TT-----------HHHHHHHHHHHTTPPPPHHHHHHHHH-HHHHHHHHHTT--

Solvent-accessible surface area (backbone atoms only — not comparable to full-atom values): 8474 Å² total; per-residue (Å²): 133,86,82,74,76,85,45,75,70,52,50,53,52,52,47,52,52,46,50,54,55,69,77,46,91,67,53,78,69,53,45,52,55,44,49,58,50,43,79,74,39,42,66,63,37,64,71,33,69,71,46,32,49,66,72,46,48,92,68,41,50,47,56,72,68,59,25,52,55,33,40,78,70,70,39,54,70,66,59,26,30,54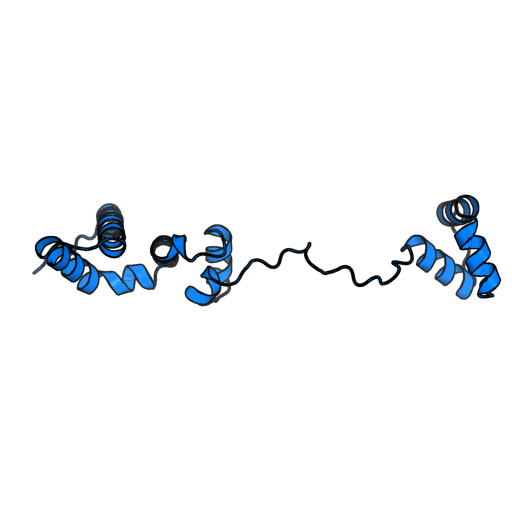,48,66,73,85,62,97,78,70,73,78,79,72,84,66,83,76,74,49,70,69,56,55,53,49,50,54,30,49,78,69,73,45,88,78,51,75,69,55,51,52,47,45,72,74,32,59,70,59,49,52,49,36,43,75,71,68,69,95